Protein AF-A0A3D4GZD2-F1 (afdb_monomer)

pLDDT: mean 92.34, std 9.4, range [49.06, 98.25]

Secondary structure (DSSP, 8-state):
----PPTTSSSPPTTTSS-HHHHHHHHHHHHHHHHHHHHHHHHHHHHHH-SS---HHHHS-HHHHHHH-

Structure (mmCIF, N/CA/C/O backbone):
data_AF-A0A3D4GZD2-F1
#
_entry.id   AF-A0A3D4GZD2-F1
#
loop_
_atom_site.group_PDB
_atom_site.id
_atom_site.type_symbol
_atom_site.label_atom_id
_atom_site.label_alt_id
_atom_site.label_comp_id
_atom_site.label_asy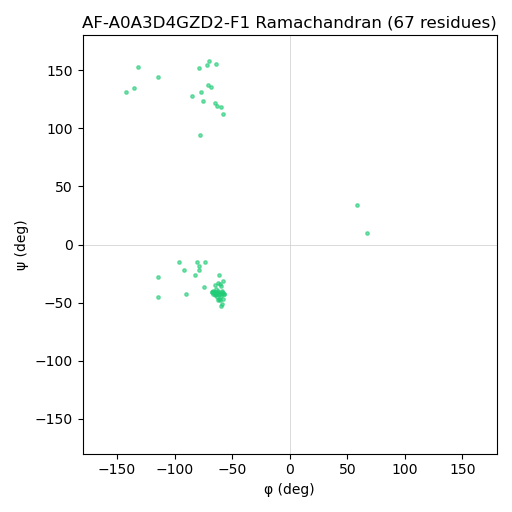m_id
_atom_site.label_entity_id
_atom_site.label_seq_id
_atom_site.pdbx_PDB_ins_code
_atom_site.Cartn_x
_atom_site.Cartn_y
_atom_site.Cartn_z
_atom_site.occupancy
_atom_site.B_iso_or_equiv
_atom_site.auth_seq_id
_atom_site.auth_comp_id
_atom_site.auth_asym_id
_atom_site.auth_atom_id
_atom_site.pdbx_PDB_model_num
ATOM 1 N N . MET A 1 1 ? -26.514 23.873 23.624 1.00 49.06 1 MET A N 1
ATOM 2 C CA . MET A 1 1 ? -26.507 22.809 22.603 1.00 49.06 1 MET A CA 1
ATOM 3 C C . MET A 1 1 ? -25.543 21.763 23.110 1.00 49.06 1 MET A C 1
ATOM 5 O O . MET A 1 1 ? -24.348 22.024 23.102 1.00 49.06 1 MET A O 1
ATOM 9 N N . SER A 1 2 ? -26.046 20.673 23.682 1.00 52.56 2 SER A N 1
ATOM 10 C CA . SER A 1 2 ? -25.192 19.527 23.993 1.00 52.56 2 SER A CA 1
ATOM 11 C C . SER A 1 2 ? -24.668 19.024 22.654 1.00 52.56 2 SER A C 1
ATOM 13 O O . SER A 1 2 ? -25.473 18.767 21.761 1.00 52.56 2 SER A O 1
ATOM 15 N N . ALA A 1 3 ? -23.352 19.029 22.455 1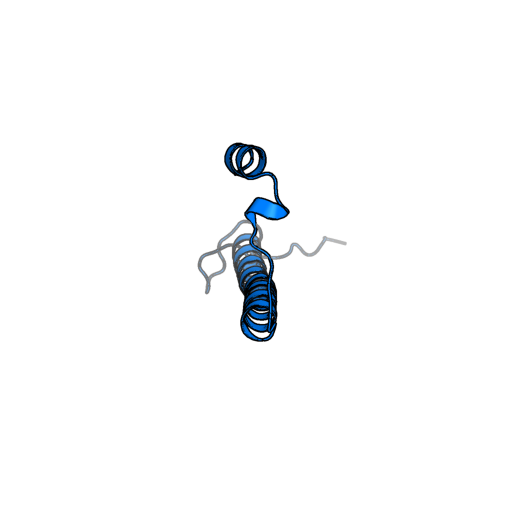.00 60.66 3 ALA A N 1
ATOM 16 C CA . ALA A 1 3 ? -22.778 18.412 21.272 1.00 60.66 3 ALA A CA 1
ATOM 17 C C . ALA A 1 3 ? -23.188 16.938 21.311 1.00 60.66 3 ALA A C 1
ATOM 19 O O . ALA A 1 3 ? -22.896 16.260 22.292 1.00 60.66 3 ALA A O 1
ATOM 20 N N . GLU A 1 4 ? -23.936 16.489 20.307 1.00 73.19 4 GLU A N 1
ATOM 21 C CA . GLU A 1 4 ? -24.272 15.079 20.155 1.00 73.19 4 GLU A CA 1
ATOM 22 C C . GLU A 1 4 ? -22.951 14.309 20.057 1.00 73.19 4 GLU A C 1
ATOM 24 O O . GLU A 1 4 ? -22.163 14.519 19.130 1.00 73.19 4 GLU A O 1
ATOM 29 N N . GLU A 1 5 ? -22.654 13.500 21.068 1.00 81.38 5 GLU A N 1
ATOM 30 C CA . GLU A 1 5 ? -21.417 12.737 21.120 1.00 81.38 5 GLU A CA 1
ATOM 31 C C . GLU A 1 5 ? -21.531 11.566 20.140 1.00 81.38 5 GLU A C 1
ATOM 33 O O . GLU A 1 5 ? -22.471 10.776 20.198 1.00 81.38 5 GLU A O 1
ATOM 38 N N . ILE A 1 6 ? -20.591 11.465 19.196 1.00 82.44 6 ILE A N 1
ATOM 39 C CA . ILE A 1 6 ? -20.588 10.372 18.220 1.00 82.44 6 ILE A CA 1
ATOM 40 C C . ILE A 1 6 ? -20.358 9.058 18.989 1.00 82.44 6 ILE A C 1
ATOM 42 O O . ILE A 1 6 ? -19.326 8.928 19.652 1.00 82.44 6 ILE A O 1
ATOM 46 N N . PRO A 1 7 ? -21.272 8.073 18.909 1.00 85.69 7 PRO A N 1
ATOM 47 C CA . PRO A 1 7 ? -21.168 6.856 19.704 1.00 85.69 7 PRO A CA 1
ATOM 48 C C . PRO A 1 7 ? -20.011 5.959 19.233 1.00 85.69 7 PRO A C 1
ATOM 50 O O . PRO A 1 7 ? -19.580 6.015 18.076 1.00 85.69 7 PRO A O 1
ATOM 53 N N . TYR A 1 8 ? -19.538 5.085 20.129 1.00 89.44 8 TYR A N 1
ATOM 54 C CA . TYR A 1 8 ? -18.488 4.081 19.869 1.00 89.44 8 TYR A CA 1
ATOM 55 C C . TYR A 1 8 ? -17.151 4.671 19.392 1.00 89.44 8 TYR A C 1
ATOM 57 O O . TYR A 1 8 ? -16.440 4.092 18.564 1.00 89.44 8 TYR A O 1
ATOM 65 N N . THR A 1 9 ? -16.810 5.855 19.895 1.00 87.56 9 THR A N 1
ATOM 66 C CA . THR A 1 9 ? -15.490 6.480 19.736 1.00 87.56 9 THR A CA 1
ATOM 67 C C . THR A 1 9 ? -14.437 5.807 20.613 1.00 87.56 9 THR A C 1
ATOM 69 O O . THR A 1 9 ? -13.303 5.647 20.164 1.00 87.56 9 THR A O 1
ATOM 72 N N . ILE A 1 10 ? -14.821 5.374 21.819 1.00 87.19 10 ILE A N 1
ATOM 73 C CA . ILE A 1 10 ? -13.951 4.688 22.788 1.00 87.19 10 ILE A CA 1
ATOM 74 C C . ILE A 1 10 ? -14.402 3.237 23.006 1.00 87.19 10 ILE A C 1
ATOM 76 O O . ILE A 1 10 ? -13.582 2.320 22.976 1.00 87.19 10 ILE A O 1
ATOM 80 N N . ASP A 1 11 ? -15.709 3.021 23.174 1.00 91.19 11 ASP A N 1
ATOM 81 C CA . ASP A 1 11 ? -16.280 1.695 23.405 1.00 91.19 11 ASP A CA 1
ATOM 82 C C . ASP A 1 11 ? -16.411 0.874 22.118 1.00 91.19 11 ASP A C 1
ATOM 84 O O . ASP A 1 11 ? -16.589 1.398 21.014 1.00 91.19 11 ASP A O 1
ATOM 88 N N . ALA A 1 12 ? -16.357 -0.449 22.269 1.00 91.44 12 ALA A N 1
ATOM 89 C CA . ALA A 1 12 ? -16.548 -1.380 21.168 1.00 91.44 12 ALA A CA 1
ATOM 90 C C . ALA A 1 12 ? -17.997 -1.356 20.657 1.00 91.44 12 ALA A C 1
ATOM 92 O O . ALA A 1 12 ? -18.952 -1.421 21.433 1.00 91.44 12 ALA A O 1
ATOM 93 N N . HIS A 1 13 ? -18.166 -1.331 19.334 1.00 92.25 13 HIS A N 1
ATOM 94 C CA . HIS A 1 13 ? -19.482 -1.450 18.718 1.00 92.25 13 HIS A CA 1
ATOM 95 C C . HIS A 1 13 ? -20.026 -2.887 18.882 1.00 92.25 13 HIS A C 1
ATOM 97 O O . HIS A 1 13 ? -19.285 -3.846 18.647 1.00 92.25 13 HIS A O 1
ATOM 103 N N . PRO A 1 14 ? -21.318 -3.078 19.216 1.00 91.75 14 PRO A N 1
ATOM 104 C CA . PRO A 1 14 ? -21.885 -4.387 19.574 1.00 91.75 14 PRO A CA 1
ATOM 105 C C . PRO A 1 14 ? -21.818 -5.441 18.460 1.00 91.75 14 PRO A C 1
ATOM 107 O O . PRO A 1 14 ? -21.797 -6.632 18.743 1.00 91.75 14 PRO A O 1
ATOM 110 N N . VAL A 1 15 ? -21.780 -5.015 17.193 1.00 91.75 15 VAL A N 1
ATOM 111 C CA . VAL A 1 15 ? -21.697 -5.926 16.035 1.00 91.75 15 VAL A CA 1
ATOM 112 C C . VAL A 1 15 ? -20.256 -6.237 15.635 1.00 91.75 15 VAL A C 1
ATOM 114 O O . VAL A 1 15 ? -19.936 -7.374 15.309 1.00 91.75 15 VAL A O 1
ATOM 117 N N . THR A 1 16 ? -19.379 -5.231 15.618 1.00 90.94 16 THR A N 1
ATOM 118 C CA . THR A 1 16 ? -18.025 -5.368 15.058 1.00 90.94 16 THR A CA 1
ATOM 119 C C . THR A 1 16 ? -16.980 -5.671 16.131 1.00 90.94 16 THR A C 1
ATOM 121 O O . THR A 1 16 ? -15.864 -6.059 15.795 1.00 90.94 16 THR A O 1
ATOM 124 N N . GLY A 1 17 ? -17.307 -5.476 17.414 1.00 93.00 17 GLY A N 1
ATOM 125 C CA . GLY A 1 17 ? -16.394 -5.679 18.540 1.00 93.00 17 GLY A CA 1
ATOM 126 C C . GLY A 1 17 ? -15.229 -4.684 18.592 1.00 93.00 17 GLY A C 1
ATOM 127 O O . GLY A 1 17 ? -14.305 -4.865 19.382 1.00 93.00 17 GLY A O 1
ATOM 128 N N . VAL A 1 18 ? -15.247 -3.636 17.763 1.00 94.00 18 VAL A N 1
ATOM 129 C CA . VAL A 1 18 ? -14.205 -2.602 17.689 1.00 94.00 18 VAL A CA 1
ATOM 130 C C . VAL A 1 18 ? -14.832 -1.213 17.714 1.00 94.00 18 VAL A C 1
ATOM 132 O O . VAL A 1 18 ? -15.974 -1.040 17.293 1.00 94.00 18 VAL A O 1
ATOM 135 N N . TYR A 1 19 ? -14.094 -0.217 18.204 1.00 94.62 19 TYR A N 1
ATOM 136 C CA . TYR A 1 19 ? -14.523 1.179 18.121 1.00 94.62 19 TYR A CA 1
ATOM 137 C C . TYR A 1 19 ? -14.419 1.690 16.673 1.00 94.62 19 TYR A C 1
ATOM 139 O O . TYR A 1 19 ? -13.611 1.198 15.870 1.00 94.62 19 TYR A O 1
ATOM 147 N N . ASN A 1 20 ? -15.219 2.700 16.335 1.00 92.75 20 ASN A N 1
ATOM 148 C CA . ASN A 1 20 ? -15.419 3.162 14.958 1.00 92.75 20 ASN A CA 1
ATOM 149 C C . ASN A 1 20 ? -14.127 3.641 14.278 1.00 92.75 20 ASN A C 1
ATOM 151 O O . ASN A 1 20 ? -13.921 3.387 13.092 1.00 92.75 20 ASN A O 1
ATOM 155 N N . GLY A 1 21 ? -13.215 4.269 15.026 1.00 93.12 21 GLY A N 1
ATOM 156 C CA . GLY A 1 21 ? -11.929 4.717 14.486 1.00 93.12 21 GLY A CA 1
ATOM 157 C C . GLY A 1 21 ? -11.058 3.563 13.979 1.00 93.12 21 GLY A C 1
ATOM 158 O O . GLY A 1 21 ? -10.482 3.658 12.898 1.00 93.12 21 GLY A O 1
ATOM 159 N N . LYS A 1 22 ? -11.012 2.431 14.695 1.00 94.12 22 LYS A N 1
ATOM 160 C CA . LYS A 1 22 ? -10.244 1.252 14.259 1.00 94.12 22 LYS A CA 1
ATOM 161 C C . LYS A 1 22 ? -10.819 0.655 12.980 1.00 94.12 22 LYS A C 1
ATOM 163 O O . LYS A 1 22 ? -10.068 0.276 12.087 1.00 94.12 22 LYS A O 1
ATOM 168 N N . PHE A 1 23 ? -12.145 0.588 12.891 1.00 94.56 23 PHE A N 1
ATOM 169 C CA . PHE A 1 23 ? -12.831 0.122 11.690 1.00 94.56 23 PHE A CA 1
ATOM 170 C C . PHE A 1 23 ? -12.579 1.050 10.492 1.00 94.56 23 PHE A C 1
ATOM 172 O O . PHE A 1 23 ? -12.254 0.572 9.407 1.00 94.56 23 PHE A O 1
ATOM 179 N N . GLY A 1 24 ? -12.628 2.369 10.702 1.00 94.38 24 GLY A N 1
ATOM 180 C CA . GLY A 1 24 ? -12.298 3.359 9.674 1.00 94.38 24 GLY A CA 1
ATOM 181 C C . GLY A 1 24 ? -10.875 3.205 9.129 1.00 94.38 24 GLY A C 1
ATOM 182 O O . GLY A 1 24 ? -10.683 3.246 7.917 1.00 94.38 24 GLY A O 1
ATOM 183 N N . ILE A 1 25 ? -9.890 2.937 9.993 1.00 96.62 25 ILE A N 1
ATOM 184 C CA . ILE A 1 25 ? -8.510 2.664 9.561 1.00 96.62 25 ILE A CA 1
ATOM 185 C C . ILE A 1 25 ? -8.425 1.401 8.700 1.00 96.62 25 ILE A C 1
ATOM 187 O O . ILE A 1 25 ? -7.743 1.416 7.681 1.00 96.62 25 ILE A O 1
ATOM 191 N N . TRP A 1 26 ? -9.139 0.329 9.047 1.00 96.44 26 TRP A N 1
ATOM 192 C CA . TRP A 1 26 ? -9.175 -0.872 8.206 1.00 96.44 26 TRP A CA 1
ATOM 193 C C . TRP A 1 26 ? -9.748 -0.600 6.815 1.00 96.44 26 TRP A C 1
ATOM 195 O O . TRP A 1 26 ? -9.189 -1.074 5.828 1.00 96.44 26 TRP A O 1
ATOM 205 N N . LEU A 1 27 ? -10.825 0.183 6.726 1.00 96.56 27 LEU A N 1
ATOM 206 C CA . LEU A 1 27 ? -11.408 0.572 5.440 1.00 96.56 27 LEU A CA 1
ATOM 207 C C . LEU A 1 27 ? -10.457 1.452 4.624 1.00 96.56 27 LEU A C 1
ATOM 209 O O . LEU A 1 27 ? -10.286 1.220 3.429 1.00 96.56 27 LEU A O 1
ATOM 213 N N . PHE A 1 28 ? -9.807 2.422 5.269 1.00 97.62 28 PHE A N 1
ATOM 214 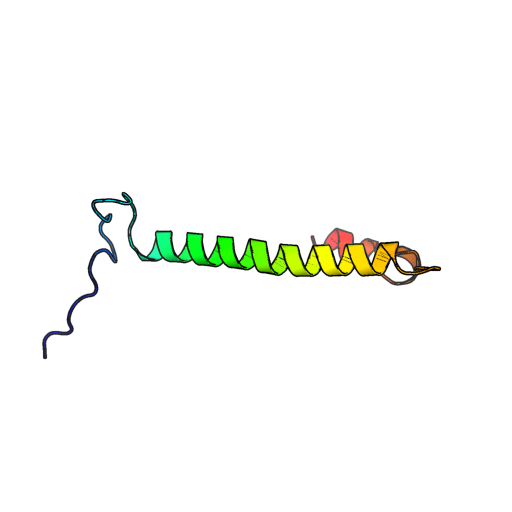C CA . PHE A 1 28 ? -8.796 3.261 4.632 1.00 97.62 28 PHE A CA 1
ATOM 215 C C . PHE A 1 28 ? -7.645 2.412 4.074 1.00 97.62 28 PHE A C 1
ATOM 217 O O . PHE A 1 28 ? -7.351 2.480 2.882 1.00 97.62 28 PHE A O 1
ATOM 224 N N . LEU A 1 29 ? -7.072 1.526 4.893 1.00 98.19 29 LEU A N 1
ATOM 225 C CA . LEU A 1 29 ? -6.006 0.615 4.472 1.00 98.19 29 LEU A CA 1
ATOM 226 C C . LEU A 1 29 ? -6.447 -0.298 3.320 1.00 98.19 29 LEU A C 1
ATOM 228 O O . LEU A 1 29 ? -5.686 -0.496 2.376 1.00 98.19 29 LEU A O 1
ATOM 232 N N . ALA A 1 30 ? -7.675 -0.823 3.353 1.00 97.69 30 ALA A N 1
ATOM 233 C CA . ALA A 1 30 ? -8.210 -1.623 2.255 1.00 97.69 30 ALA A CA 1
ATOM 234 C C . ALA A 1 30 ? -8.314 -0.811 0.951 1.00 97.69 30 ALA A C 1
ATOM 236 O O . ALA A 1 30 ? -7.980 -1.325 -0.118 1.00 97.69 30 ALA A O 1
ATOM 237 N N . SER A 1 31 ? -8.722 0.461 1.027 1.00 97.94 31 SER A N 1
ATOM 238 C CA . SER A 1 31 ? -8.768 1.342 -0.147 1.00 97.94 31 SER A CA 1
ATOM 239 C C . SER A 1 31 ? -7.376 1.653 -0.711 1.00 97.94 31 SER A C 1
ATOM 241 O O . SER A 1 31 ? -7.188 1.600 -1.926 1.00 97.94 31 SER A O 1
ATOM 243 N N . GLU A 1 32 ? -6.378 1.869 0.149 1.00 98.25 32 GLU A N 1
ATOM 244 C CA . GLU A 1 32 ? -4.982 2.075 -0.255 1.00 98.25 32 GLU A CA 1
ATOM 245 C C . GLU A 1 32 ? -4.401 0.825 -0.931 1.00 98.25 32 GLU A C 1
ATOM 247 O O . GLU A 1 32 ? -3.708 0.927 -1.940 1.00 98.25 32 GLU A O 1
ATOM 252 N N . VAL A 1 33 ? -4.741 -0.382 -0.460 1.00 97.94 33 VAL A N 1
ATOM 253 C CA . VAL A 1 33 ? -4.348 -1.632 -1.139 1.00 97.94 33 VAL A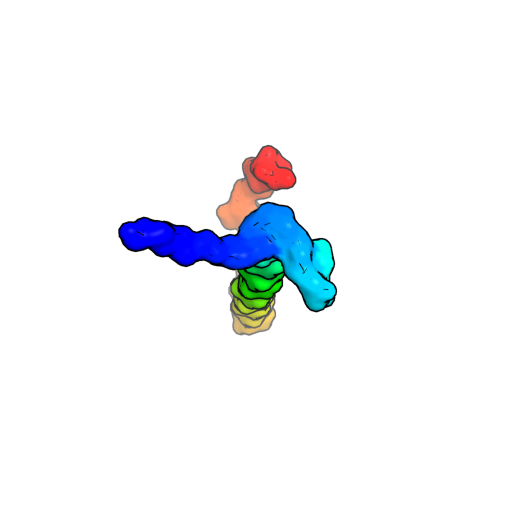 CA 1
ATOM 254 C C . VAL A 1 33 ? -4.890 -1.682 -2.571 1.00 97.94 33 VAL A C 1
ATOM 256 O O . VAL A 1 33 ? -4.168 -2.094 -3.482 1.00 97.94 33 VAL A O 1
ATOM 259 N N . MET A 1 34 ? -6.127 -1.229 -2.804 1.00 97.75 34 MET A N 1
ATOM 260 C CA . MET A 1 34 ? -6.675 -1.128 -4.163 1.00 97.75 34 MET A CA 1
ATOM 261 C C . MET A 1 34 ? -5.955 -0.055 -4.990 1.00 97.75 34 MET A C 1
ATOM 263 O O . MET A 1 34 ? -5.652 -0.299 -6.161 1.00 97.75 34 MET A O 1
ATOM 267 N N . LEU A 1 35 ? -5.637 1.098 -4.389 1.00 97.75 35 LEU A N 1
ATOM 268 C CA . LEU A 1 35 ? -4.883 2.173 -5.039 1.00 97.75 35 LEU A CA 1
ATOM 269 C C . LEU A 1 35 ? -3.498 1.690 -5.494 1.00 97.75 35 LEU A C 1
ATOM 271 O O . LEU A 1 35 ? -3.160 1.796 -6.675 1.00 97.75 35 LEU A O 1
ATOM 275 N N . PHE A 1 36 ? -2.713 1.096 -4.593 1.00 98.25 36 PHE A N 1
ATOM 276 C CA . PHE A 1 36 ? -1.403 0.538 -4.933 1.00 98.25 36 PHE A CA 1
ATOM 277 C C . PHE A 1 36 ? -1.515 -0.636 -5.908 1.00 98.25 36 PHE A C 1
ATOM 279 O O . PHE A 1 36 ? -0.688 -0.758 -6.812 1.00 98.25 36 PHE A O 1
ATOM 286 N N . GLY A 1 37 ? -2.566 -1.453 -5.804 1.00 98.25 37 GLY A N 1
ATOM 287 C CA . GLY A 1 37 ? -2.867 -2.502 -6.777 1.00 98.25 37 GLY A CA 1
ATOM 288 C C . GLY A 1 37 ? -3.030 -1.959 -8.200 1.00 98.25 37 GLY A C 1
ATOM 289 O O . GLY A 1 37 ? -2.477 -2.530 -9.145 1.00 98.25 37 GLY A O 1
ATOM 290 N N . ALA A 1 38 ? -3.716 -0.826 -8.367 1.00 98.19 38 ALA A N 1
ATOM 291 C CA . ALA A 1 38 ? -3.856 -0.163 -9.662 1.00 98.19 38 ALA A CA 1
ATOM 292 C C . ALA A 1 38 ? -2.519 0.404 -10.174 1.00 98.19 38 ALA A C 1
ATOM 294 O O . ALA A 1 38 ? -2.197 0.246 -11.357 1.00 98.19 38 ALA A O 1
ATOM 295 N N . LEU A 1 39 ? -1.708 1.003 -9.293 1.00 98.19 39 LEU A N 1
ATOM 296 C CA . LEU A 1 39 ? -0.378 1.517 -9.646 1.00 98.19 39 LEU A CA 1
ATOM 297 C C . LEU A 1 39 ? 0.569 0.392 -10.095 1.00 98.19 39 LEU A C 1
ATOM 299 O O . LEU A 1 39 ? 1.209 0.511 -11.142 1.00 98.19 39 LEU A O 1
ATOM 303 N N . PHE A 1 40 ? 0.609 -0.733 -9.373 1.00 97.94 40 PHE A N 1
ATOM 304 C CA . PHE A 1 40 ? 1.398 -1.903 -9.771 1.00 97.94 40 PHE A CA 1
ATOM 305 C C . PHE A 1 40 ? 0.889 -2.536 -11.064 1.00 97.94 40 PHE A C 1
ATOM 307 O O . PHE A 1 40 ? 1.691 -2.856 -11.939 1.00 97.94 40 PHE A O 1
ATOM 314 N N . SER A 1 41 ? -0.429 -2.667 -11.228 1.00 98.19 41 SER A N 1
ATOM 315 C CA . SER A 1 41 ? -1.015 -3.191 -12.469 1.00 98.19 41 SER A CA 1
ATOM 316 C C . SER A 1 41 ? -0.634 -2.325 -13.668 1.00 98.19 41 SER A C 1
ATOM 318 O O . SER A 1 41 ? -0.232 -2.845 -14.706 1.00 98.19 41 SER A O 1
ATOM 320 N N . THR A 1 42 ? -0.672 -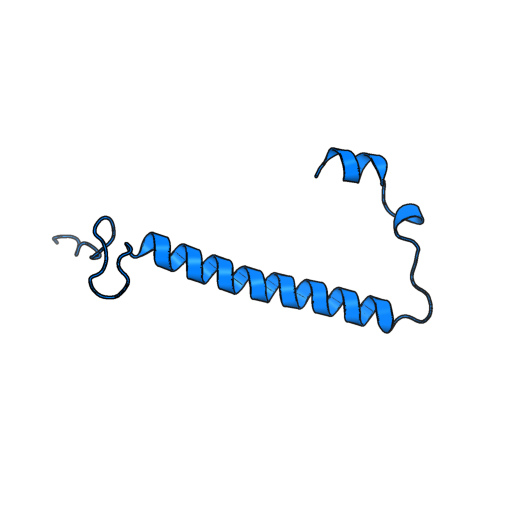1.001 -13.504 1.00 98.19 42 THR A N 1
ATOM 321 C CA . THR A 1 42 ? -0.241 -0.048 -14.535 1.00 98.19 42 THR A CA 1
ATOM 322 C C . THR A 1 42 ? 1.239 -0.229 -14.877 1.00 98.19 42 THR A C 1
ATOM 324 O O .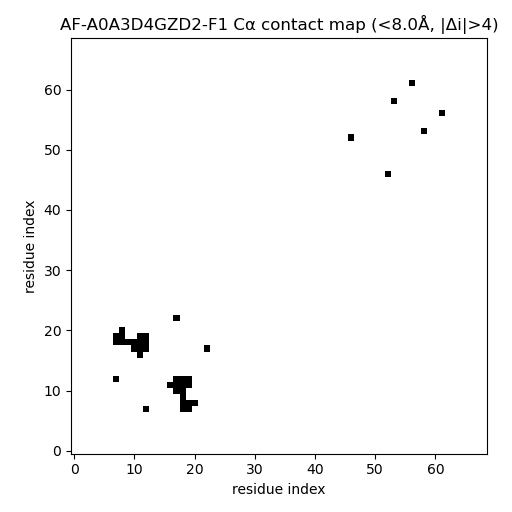 THR A 1 42 ? 1.579 -0.328 -16.055 1.00 98.19 42 THR A O 1
ATOM 327 N N . LEU A 1 43 ? 2.120 -0.343 -13.874 1.00 96.75 43 LEU A N 1
ATOM 328 C CA . LEU A 1 43 ? 3.546 -0.611 -14.093 1.00 96.75 43 LEU A CA 1
ATOM 329 C C . LEU A 1 43 ? 3.768 -1.912 -14.875 1.00 96.75 43 LEU A C 1
ATOM 331 O O . LEU A 1 43 ? 4.548 -1.924 -15.827 1.00 96.75 43 LEU A O 1
ATOM 335 N N . VAL A 1 44 ? 3.087 -2.996 -14.494 1.00 97.44 44 VAL A N 1
ATOM 336 C CA . VAL A 1 44 ? 3.214 -4.296 -15.167 1.00 97.44 44 VAL A CA 1
ATOM 337 C C . VAL A 1 44 ? 2.759 -4.195 -16.617 1.00 97.44 44 VAL A C 1
ATOM 339 O O . VAL A 1 44 ? 3.496 -4.621 -17.503 1.00 97.44 44 VAL A O 1
ATOM 342 N N . LEU A 1 45 ? 1.597 -3.587 -16.875 1.00 97.88 45 LEU A N 1
ATOM 343 C CA . LEU A 1 45 ? 1.074 -3.406 -18.231 1.00 97.88 45 LEU A CA 1
ATOM 344 C C . LEU A 1 45 ? 2.032 -2.593 -19.110 1.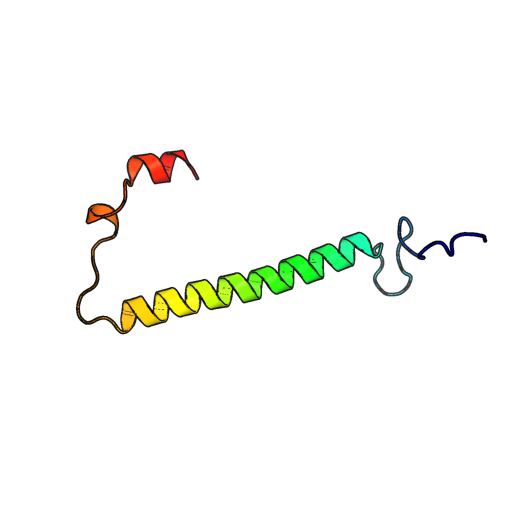00 97.88 45 LEU A C 1
ATOM 346 O O . LEU A 1 45 ? 2.315 -2.992 -20.239 1.00 97.88 45 LEU A O 1
ATOM 350 N N . LEU A 1 46 ? 2.582 -1.496 -18.585 1.00 96.50 46 LEU A N 1
ATOM 351 C CA . LEU A 1 46 ? 3.570 -0.689 -19.302 1.00 96.50 46 LEU A CA 1
ATOM 352 C C . LEU A 1 46 ? 4.870 -1.470 -19.555 1.00 96.50 46 LEU A C 1
ATOM 354 O O . LEU A 1 46 ? 5.419 -1.402 -20.654 1.00 96.50 46 LEU A O 1
ATOM 358 N N . ARG A 1 47 ? 5.339 -2.249 -18.572 1.00 95.31 47 ARG A N 1
ATOM 359 C CA . ARG A 1 47 ? 6.567 -3.051 -18.676 1.00 95.31 47 ARG A CA 1
ATOM 360 C C . ARG A 1 47 ? 6.465 -4.136 -19.740 1.00 95.31 47 ARG A C 1
ATOM 362 O O . ARG A 1 47 ? 7.433 -4.335 -20.468 1.00 95.31 47 ARG A O 1
ATOM 369 N N . VAL A 1 48 ? 5.336 -4.841 -19.817 1.00 96.50 48 VAL A N 1
ATOM 370 C CA . VAL A 1 48 ? 5.143 -5.935 -20.788 1.00 96.50 48 VAL A CA 1
ATOM 371 C C . VAL A 1 48 ? 4.738 -5.432 -22.174 1.00 96.50 48 VAL A C 1
ATOM 373 O O . VAL A 1 48 ? 5.005 -6.107 -23.162 1.00 96.50 48 VAL A O 1
ATOM 376 N N . GLY A 1 49 ? 4.099 -4.261 -22.257 1.00 96.00 49 GLY A N 1
ATOM 377 C CA . GLY A 1 49 ? 3.667 -3.663 -23.522 1.00 96.00 49 GLY A CA 1
ATOM 378 C C . GLY A 1 49 ? 4.771 -2.924 -24.285 1.00 96.00 49 GLY A C 1
ATOM 379 O O . GLY A 1 49 ? 4.599 -2.627 -25.466 1.00 96.00 49 GLY A O 1
ATOM 380 N N . ALA A 1 50 ? 5.897 -2.613 -23.641 1.00 96.25 50 ALA A N 1
ATOM 381 C CA . ALA A 1 50 ? 6.997 -1.888 -24.265 1.00 96.25 50 ALA A CA 1
ATOM 382 C C . ALA A 1 50 ? 7.946 -2.835 -25.031 1.00 96.25 50 ALA A C 1
ATOM 384 O O . ALA A 1 50 ? 8.478 -3.767 -24.428 1.00 96.25 50 ALA A O 1
ATOM 385 N N . PRO A 1 51 ? 8.250 -2.575 -26.321 1.00 95.56 51 PRO A N 1
ATOM 386 C CA . PRO A 1 51 ?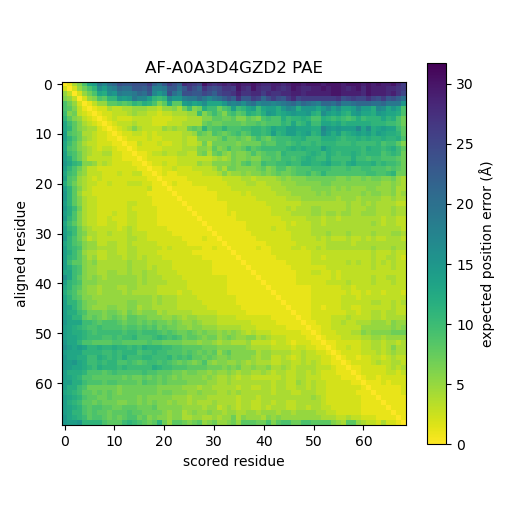 9.199 -3.387 -27.094 1.00 95.56 51 PRO A CA 1
ATOM 387 C C . PRO A 1 51 ? 10.615 -3.401 -26.510 1.00 95.56 51 PRO A C 1
ATOM 389 O O . PRO A 1 51 ? 11.320 -4.399 -26.597 1.00 95.56 51 PRO A O 1
ATOM 392 N N . ASN A 1 52 ? 11.028 -2.280 -25.920 1.00 94.94 52 ASN A N 1
ATOM 393 C CA . ASN A 1 52 ? 12.289 -2.128 -25.212 1.00 94.94 52 ASN A CA 1
ATOM 394 C C . ASN A 1 52 ? 12.002 -1.393 -23.912 1.00 94.94 52 ASN A C 1
ATOM 396 O O . ASN A 1 52 ? 11.303 -0.379 -23.915 1.00 94.94 52 ASN A O 1
ATOM 400 N N . TRP A 1 53 ? 12.560 -1.877 -22.809 1.00 94.44 53 TRP A N 1
ATOM 401 C CA . TRP A 1 53 ? 12.406 -1.220 -21.520 1.00 94.44 53 TRP A CA 1
ATOM 402 C C . TRP A 1 53 ? 13.705 -1.303 -20.722 1.00 94.44 53 TRP A C 1
ATOM 404 O O . TRP A 1 53 ? 14.263 -2.400 -20.607 1.00 94.44 53 TRP A O 1
ATOM 414 N N . PRO A 1 54 ? 14.170 -0.167 -20.171 1.00 92.81 54 PRO A N 1
ATOM 415 C CA . PRO A 1 54 ? 15.519 -0.009 -19.636 1.00 92.81 54 PRO A CA 1
ATOM 416 C C . PRO A 1 54 ? 15.784 -0.909 -18.433 1.00 92.81 54 PRO A C 1
ATOM 418 O O . PRO A 1 54 ? 14.864 -1.282 -17.691 1.00 92.81 54 PRO A O 1
ATOM 421 N N . HIS A 1 55 ? 17.049 -1.236 -18.191 1.00 91.44 55 HIS A N 1
ATOM 422 C CA . HIS A 1 55 ? 17.395 -1.919 -16.958 1.00 91.44 55 HIS A CA 1
ATOM 423 C C . HIS A 1 55 ? 17.407 -0.913 -15.800 1.00 91.44 55 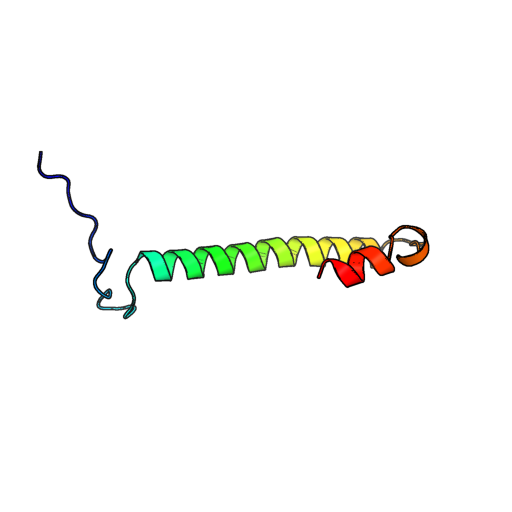HIS A C 1
ATOM 425 O O . HIS A 1 55 ? 18.001 0.155 -15.887 1.00 91.44 55 HIS A O 1
ATOM 431 N N . GLY A 1 56 ? 16.748 -1.245 -14.684 1.00 90.00 56 GLY A N 1
ATOM 432 C CA . GLY A 1 56 ? 16.578 -0.300 -13.571 1.00 90.00 56 GLY A CA 1
ATOM 433 C C . GLY A 1 56 ? 17.896 0.234 -12.998 1.00 90.00 56 GLY A C 1
ATOM 434 O O . GLY A 1 56 ? 17.956 1.388 -12.594 1.00 90.00 56 GLY A O 1
ATOM 435 N N . TRP A 1 57 ? 18.965 -0.567 -13.024 1.00 91.00 57 TRP A N 1
ATOM 436 C CA . TRP A 1 57 ? 20.297 -0.185 -12.540 1.00 91.00 57 TRP A CA 1
ATOM 437 C C . TRP A 1 57 ? 21.042 0.795 -13.459 1.00 91.00 57 TRP A C 1
ATOM 439 O O . TRP A 1 57 ? 22.011 1.406 -13.022 1.00 91.00 57 TRP A O 1
ATOM 449 N N . GLU A 1 58 ? 20.594 0.977 -14.703 1.00 94.56 58 GLU A N 1
ATOM 450 C CA . GLU A 1 58 ? 21.145 1.985 -15.623 1.00 94.56 58 GLU A CA 1
ATOM 451 C C . GLU A 1 58 ? 20.602 3.388 -15.315 1.00 94.56 58 GLU A C 1
ATOM 453 O O . GLU A 1 58 ? 21.216 4.387 -15.678 1.00 94.56 58 GLU A O 1
ATOM 458 N N . LEU A 1 59 ? 19.445 3.463 -14.647 1.00 94.94 59 LEU A N 1
ATOM 459 C CA . LEU A 1 59 ? 18.716 4.709 -14.395 1.00 94.94 59 LEU A CA 1
ATOM 460 C C . LEU A 1 59 ? 18.644 5.086 -12.911 1.00 94.94 59 LEU A C 1
ATOM 462 O O . LEU A 1 59 ? 18.522 6.264 -12.585 1.00 94.94 59 LEU A O 1
ATOM 466 N N . LEU A 1 60 ? 18.683 4.103 -12.010 1.00 95.44 60 LEU A N 1
ATOM 467 C CA . LEU A 1 60 ? 18.459 4.288 -10.578 1.00 95.44 60 LEU A CA 1
ATOM 468 C C . LEU A 1 60 ? 19.726 3.995 -9.770 1.00 95.44 60 LEU A C 1
ATOM 470 O O . LEU A 1 60 ? 20.470 3.056 -10.053 1.00 95.44 60 LEU A O 1
ATOM 474 N N . ASN A 1 61 ? 19.937 4.764 -8.699 1.00 95.88 61 ASN A N 1
ATOM 475 C CA . ASN A 1 61 ? 21.034 4.537 -7.761 1.00 95.88 61 ASN A CA 1
ATOM 476 C C . ASN A 1 61 ? 20.688 3.380 -6.809 1.00 95.88 61 ASN A C 1
ATOM 478 O O . ASN A 1 61 ? 20.042 3.579 -5.779 1.00 95.88 61 ASN A O 1
ATOM 482 N N . VAL A 1 62 ? 21.127 2.173 -7.172 1.00 95.56 62 VAL A N 1
ATOM 483 C CA . VAL A 1 62 ? 20.854 0.949 -6.404 1.00 95.56 62 VAL A CA 1
ATOM 484 C C . VAL A 1 62 ? 21.431 1.014 -4.982 1.00 95.56 62 VAL A C 1
ATOM 486 O O . VAL A 1 62 ? 20.673 0.747 -4.054 1.00 95.56 62 VAL A O 1
ATOM 489 N N . PRO A 1 63 ? 22.699 1.421 -4.747 1.00 96.12 63 PRO A N 1
ATOM 490 C CA . PRO A 1 63 ? 23.220 1.536 -3.383 1.00 96.12 63 PRO A CA 1
ATOM 491 C C . PRO A 1 63 ? 22.403 2.469 -2.482 1.00 96.12 63 PRO A C 1
ATOM 493 O O . PRO A 1 63 ? 22.134 2.126 -1.334 1.00 96.12 63 PRO A O 1
ATOM 496 N N . LEU A 1 64 ? 21.979 3.628 -2.996 1.00 96.50 64 LEU A N 1
ATOM 497 C CA . LEU A 1 64 ? 21.171 4.574 -2.226 1.00 96.50 64 LEU A CA 1
ATOM 498 C C . LEU A 1 64 ? 19.783 4.010 -1.909 1.00 96.50 64 LEU A C 1
ATOM 500 O O . LEU A 1 64 ? 19.313 4.161 -0.785 1.00 96.50 64 LEU A O 1
ATOM 504 N N . ALA A 1 65 ? 19.142 3.354 -2.880 1.00 95.00 65 ALA A N 1
ATOM 505 C CA . ALA A 1 65 ? 17.843 2.721 -2.675 1.00 95.00 65 ALA A CA 1
ATOM 506 C C . ALA A 1 65 ? 17.915 1.624 -1.601 1.00 95.00 65 ALA A C 1
ATOM 508 O O . ALA A 1 65 ? 17.064 1.588 -0.718 1.00 95.00 65 ALA A O 1
ATOM 509 N N . THR A 1 66 ? 18.966 0.797 -1.622 1.00 96.06 66 THR A N 1
ATOM 510 C CA . THR A 1 66 ? 19.198 -0.248 -0.612 1.00 96.06 66 THR A CA 1
ATOM 511 C C . THR A 1 66 ? 19.392 0.318 0.793 1.00 96.06 66 THR A C 1
ATOM 513 O O . THR A 1 66 ? 19.011 -0.329 1.757 1.00 96.06 66 THR A O 1
ATOM 516 N N . LEU A 1 67 ? 19.984 1.507 0.935 1.00 98.00 67 LEU A N 1
ATOM 517 C CA . LEU A 1 67 ? 20.163 2.141 2.246 1.00 98.00 67 LEU A CA 1
ATOM 518 C C . LEU A 1 67 ? 18.892 2.825 2.782 1.00 98.00 67 LEU A C 1
ATOM 520 O O . LEU A 1 67 ? 18.838 3.129 3.970 1.00 98.00 67 LEU A O 1
ATOM 524 N N . ASN A 1 68 ? 17.910 3.128 1.926 1.00 96.56 68 ASN A N 1
ATOM 525 C CA . ASN A 1 68 ? 16.711 3.895 2.290 1.00 96.56 68 ASN A CA 1
ATOM 526 C C . ASN A 1 68 ? 15.532 3.013 2.746 1.00 96.56 68 ASN A C 1
ATOM 528 O O . ASN A 1 68 ? 14.644 3.509 3.435 1.00 96.56 68 ASN A O 1
ATOM 532 N N . THR A 1 69 ? 15.520 1.733 2.370 1.00 84.88 69 THR A N 1
ATOM 533 C CA . THR A 1 69 ? 14.421 0.794 2.644 1.00 84.88 69 THR A CA 1
ATOM 534 C C . THR A 1 69 ? 14.805 -0.300 3.623 1.00 84.88 69 THR A C 1
ATOM 536 O O . THR A 1 69 ? 13.853 -0.865 4.206 1.00 84.88 69 THR A O 1
#

Mean predicted aligned error: 6.12 Å

Foldseek 3Di:
DPPPDDPQCPAADPPPRHGPVVVVVVVVVVVVVVVVVVVVVVVVCVVVVDPDDDDCVVPDDPVVVVVPD

Sequence (69 aa):
MSAEEIPYTIDAHPVTGVYNGKFGIWLFLASEVMLFGALFSTLVLLRVGAPNWPHGWELLNVPLATLNT

Radius of gyration: 21.92 Å; Cα contacts (8 Å, |Δi|>4): 20; chains: 1; bounding box: 50×29×51 Å

Solvent-accessible surface area (backbone atoms only — not comparable to full-atom values): 4347 Å² total; per-residue (Å²): 129,81,77,82,74,73,79,35,69,81,48,59,32,94,88,78,70,43,24,52,64,63,52,50,50,52,53,50,53,53,51,49,52,52,52,53,47,52,54,51,51,51,51,51,52,54,60,75,70,41,96,72,75,82,61,65,74,83,79,44,66,58,74,61,53,66,75,73,110